Protein AF-A0A450VW58-F1 (afdb_monomer_lite)

Foldseek 3Di:
DCLQQQQDWDFDWDWDQDPVRDTDTDGDPVRTDGNLVVLVPDPPSQVVDDVPDDVVVVVCVNPVADNVGVVVVVVVVVVVVVVVVVVVVVVVD

Sequence (93 aa):
SPYLNFHRPCFFPVEVTDNKRRIRKRYPYEQMMTHYDKLKSLSGAAHYLNSGTTFEQLDEIAYAIGDNEAPQRLNQARDDLFRSINKSLKSHA

Secondary structure (DSSP, 8-state):
-THHHHT--EEPPEEEE-TTS-EEEE--GGGEE-HHHHHHTSTTGGGGSPTT--HHHHHHHHHSS-TTHHHHHHHHHHHHHHHHHHHHHHH--

Structure (mmCIF, N/CA/C/O backbone):
data_AF-A0A450VW58-F1
#
_entry.id   AF-A0A450VW58-F1
#
loop_
_atom_site.group_PDB
_atom_site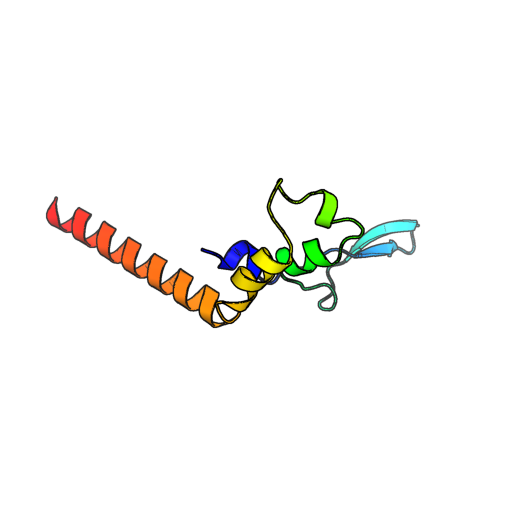.id
_atom_site.type_symbol
_atom_site.label_atom_id
_atom_site.label_alt_id
_atom_site.label_comp_id
_atom_site.label_asym_id
_atom_site.label_entity_id
_atom_site.label_seq_id
_atom_site.pdbx_PDB_ins_code
_atom_site.Cartn_x
_atom_site.C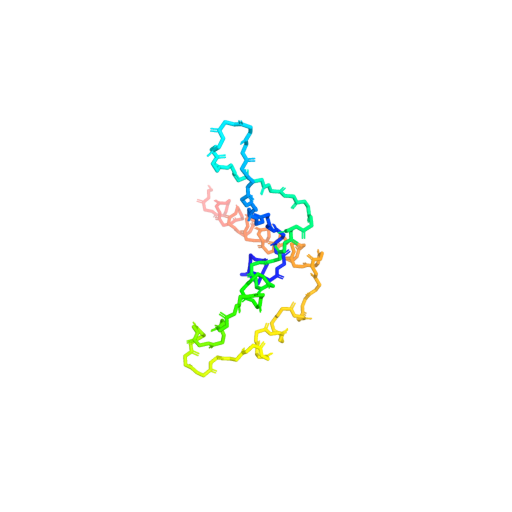artn_y
_atom_site.Cartn_z
_atom_site.occupancy
_atom_site.B_iso_or_equiv
_atom_site.auth_seq_id
_atom_sit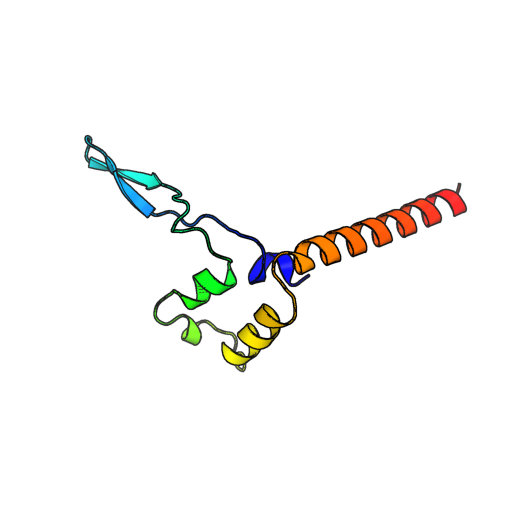e.auth_comp_id
_atom_site.auth_asym_id
_atom_site.auth_atom_id
_atom_site.pdbx_PDB_model_num
ATOM 1 N N . SER A 1 1 ? -5.101 -2.622 10.816 1.00 80.88 1 SER A N 1
ATOM 2 C CA . SER A 1 1 ? -5.613 -1.559 9.925 1.00 80.88 1 SER A CA 1
ATOM 3 C C . SER A 1 1 ? -5.201 -1.880 8.496 1.00 80.88 1 SER A C 1
ATOM 5 O O . SER A 1 1 ? -4.039 -2.247 8.328 1.00 80.88 1 SER A O 1
ATOM 7 N N . PRO A 1 2 ? -6.093 -1.751 7.494 1.00 90.25 2 PRO A N 1
ATOM 8 C CA . PRO A 1 2 ? -5.764 -1.976 6.079 1.00 90.25 2 PRO A CA 1
ATOM 9 C C . PRO A 1 2 ? -4.704 -0.998 5.540 1.00 90.25 2 PRO A C 1
ATOM 11 O O . PRO A 1 2 ? -4.044 -1.298 4.550 1.00 90.25 2 PRO A O 1
ATOM 14 N N . TYR A 1 3 ? -4.467 0.125 6.235 1.00 94.81 3 TYR A N 1
ATOM 15 C CA . TYR A 1 3 ? -3.533 1.177 5.824 1.00 94.81 3 TYR A CA 1
ATOM 16 C C . TYR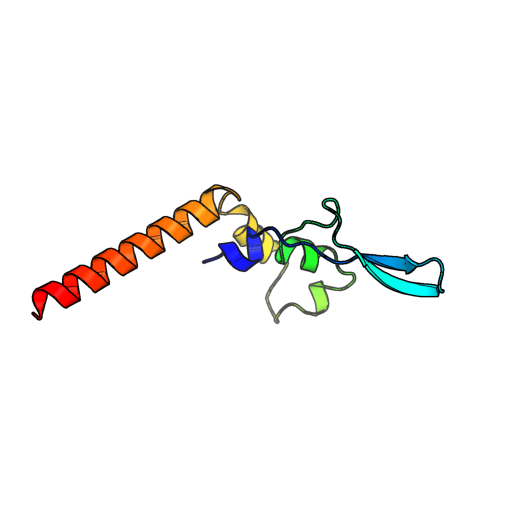 A 1 3 ? -2.173 0.664 5.328 1.00 94.81 3 TYR A C 1
ATOM 18 O O . TYR A 1 3 ? -1.725 1.063 4.259 1.00 94.81 3 TYR A O 1
ATOM 26 N N . LEU A 1 4 ? -1.517 -0.230 6.076 1.00 94.19 4 LEU A N 1
ATOM 27 C CA . LEU A 1 4 ? -0.136 -0.622 5.777 1.00 94.19 4 LEU A CA 1
ATOM 28 C C . LEU A 1 4 ? 0.012 -1.289 4.402 1.00 94.19 4 LEU A C 1
ATOM 30 O O . LEU A 1 4 ? 0.956 -0.985 3.673 1.00 94.19 4 LEU A O 1
ATOM 34 N N . ASN A 1 5 ? -0.920 -2.176 4.056 1.00 95.50 5 ASN A N 1
ATOM 35 C CA . ASN A 1 5 ? -0.831 -2.976 2.837 1.00 95.50 5 ASN A CA 1
ATOM 36 C C . ASN A 1 5 ? -1.496 -2.281 1.645 1.00 95.50 5 ASN A C 1
ATOM 38 O O . ASN A 1 5 ? -0.968 -2.361 0.539 1.00 95.50 5 ASN A O 1
ATOM 42 N N . PHE A 1 6 ? -2.607 -1.582 1.883 1.00 96.75 6 PHE A N 1
ATOM 43 C CA . PHE A 1 6 ? -3.487 -1.099 0.818 1.00 96.75 6 PHE A CA 1
ATOM 44 C C . PHE A 1 6 ? -3.408 0.406 0.557 1.00 96.75 6 PHE A C 1
ATOM 46 O O . PHE A 1 6 ? -3.808 0.826 -0.513 1.00 96.75 6 PHE A O 1
ATOM 53 N N . HIS A 1 7 ? -2.877 1.215 1.483 1.00 96.69 7 HIS A N 1
ATOM 54 C CA . HIS A 1 7 ? -2.918 2.685 1.354 1.00 96.69 7 HIS A CA 1
ATOM 55 C C . HIS A 1 7 ? -1.590 3.383 1.653 1.00 96.69 7 HIS A C 1
ATOM 57 O O . HIS A 1 7 ? -1.458 4.589 1.459 1.00 96.69 7 HIS A O 1
ATOM 63 N N . ARG A 1 8 ? -0.585 2.662 2.165 1.00 95.56 8 ARG A N 1
ATOM 64 C CA . ARG A 1 8 ? 0.721 3.250 2.458 1.00 95.56 8 ARG A CA 1
ATOM 65 C C . ARG A 1 8 ? 1.554 3.307 1.174 1.00 95.56 8 ARG A C 1
ATOM 67 O O . ARG A 1 8 ? 1.978 2.244 0.711 1.00 95.56 8 ARG A O 1
ATOM 74 N N . PRO A 1 9 ? 1.887 4.502 0.654 1.00 95.62 9 PRO A N 1
ATOM 75 C CA . PRO A 1 9 ? 2.804 4.614 -0.469 1.00 95.62 9 PRO A CA 1
ATOM 76 C C . PRO A 1 9 ? 4.194 4.106 -0.072 1.00 95.62 9 PRO A C 1
ATOM 78 O O . PRO A 1 9 ? 4.701 4.374 1.026 1.00 95.62 9 PRO A O 1
ATOM 81 N N . CYS A 1 10 ? 4.814 3.348 -0.967 1.00 96.06 10 CYS A N 1
ATOM 82 C CA . CYS A 1 10 ? 6.137 2.774 -0.794 1.00 96.06 10 CYS A CA 1
ATOM 83 C C . CYS A 1 10 ? 6.946 2.936 -2.082 1.00 96.06 10 CYS A C 1
ATOM 85 O O . CYS A 1 10 ? 6.419 2.751 -3.176 1.00 96.06 10 CYS A O 1
ATOM 87 N N . PHE A 1 11 ? 8.230 3.273 -1.955 1.00 96.94 11 PHE A N 1
ATOM 88 C CA . PHE A 1 11 ? 9.129 3.367 -3.100 1.00 96.94 11 PHE A CA 1
ATOM 89 C C . PHE A 1 11 ? 9.736 2.003 -3.417 1.00 96.94 11 PHE A C 1
ATOM 91 O O . PHE A 1 11 ? 10.449 1.433 -2.585 1.00 96.94 11 PHE A O 1
ATOM 98 N N . PHE A 1 12 ? 9.534 1.523 -4.642 1.00 97.00 12 PHE A N 1
ATOM 99 C CA . PHE A 1 12 ? 10.187 0.310 -5.123 1.00 97.00 12 PHE A CA 1
ATOM 100 C C . PHE A 1 12 ? 11.456 0.637 -5.926 1.00 97.00 12 PHE A C 1
ATOM 102 O O . PHE A 1 12 ? 11.482 1.606 -6.687 1.00 97.00 12 PHE A O 1
ATOM 109 N N . PRO A 1 13 ? 12.543 -0.137 -5.744 1.00 96.88 13 PRO A N 1
ATOM 110 C CA . PRO A 1 13 ? 13.813 0.156 -6.387 1.00 96.88 13 PRO A CA 1
ATOM 111 C C . PRO A 1 13 ? 13.811 -0.214 -7.873 1.00 96.88 13 PRO A C 1
ATOM 113 O O . PRO A 1 13 ? 13.258 -1.239 -8.268 1.00 96.88 13 PRO A O 1
ATOM 116 N N . VAL A 1 14 ? 14.553 0.558 -8.661 1.00 96.62 14 VAL A N 1
ATOM 117 C CA . VAL A 1 14 ? 14.993 0.211 -10.018 1.00 96.62 14 VAL A CA 1
ATOM 118 C C . VAL A 1 14 ? 16.503 0.062 -10.017 1.00 96.62 14 VAL A C 1
ATOM 120 O O . VAL A 1 14 ? 17.217 0.850 -9.387 1.00 96.62 14 VAL A O 1
ATOM 123 N N . GLU A 1 15 ? 16.997 -0.943 -10.726 1.00 97.44 15 GLU A N 1
ATOM 124 C CA . GLU A 1 15 ? 18.427 -1.140 -10.912 1.00 97.44 15 GLU A CA 1
ATOM 125 C C . GLU A 1 15 ? 18.951 -0.265 -12.050 1.00 97.44 15 GLU A C 1
ATOM 127 O O . GLU A 1 15 ? 18.382 -0.210 -13.137 1.00 97.44 15 GLU A O 1
ATOM 132 N N . VAL A 1 16 ? 20.050 0.438 -11.785 1.00 96.25 16 VAL A N 1
ATOM 133 C CA . VAL A 1 16 ? 20.756 1.275 -12.754 1.00 96.25 16 VAL A CA 1
ATOM 134 C C . VAL A 1 16 ? 22.236 0.933 -12.692 1.00 96.25 16 VAL A C 1
ATOM 136 O O . VAL A 1 16 ? 22.838 0.921 -11.616 1.00 96.25 16 VAL A O 1
ATOM 139 N N . THR A 1 17 ? 22.837 0.670 -13.846 1.00 96.81 17 THR A N 1
ATOM 140 C CA . THR A 1 17 ? 24.281 0.459 -13.962 1.00 96.81 17 THR A CA 1
ATOM 141 C C . THR A 1 17 ? 24.998 1.807 -13.969 1.00 96.81 17 THR A C 1
ATOM 143 O O . THR A 1 17 ? 24.686 2.674 -14.782 1.00 96.81 17 THR A O 1
ATOM 146 N N . ASP A 1 18 ? 25.950 2.006 -13.054 1.00 92.62 18 ASP A N 1
ATOM 147 C CA . ASP A 1 18 ? 26.770 3.220 -13.033 1.00 92.62 18 ASP A CA 1
ATOM 148 C C . ASP A 1 18 ? 27.904 3.182 -14.077 1.00 92.62 18 ASP A C 1
ATOM 150 O O . ASP A 1 18 ? 28.218 2.144 -14.662 1.00 92.62 18 ASP A O 1
ATOM 154 N N . ASN A 1 19 ? 28.575 4.320 -14.277 1.00 94.44 19 ASN A N 1
ATOM 155 C CA . ASN A 1 19 ? 29.694 4.457 -15.222 1.00 94.44 19 ASN A CA 1
ATOM 156 C C . ASN A 1 19 ? 30.886 3.528 -14.902 1.00 94.44 19 ASN A C 1
ATOM 158 O O . ASN A 1 19 ? 31.791 3.380 -15.719 1.00 94.44 19 ASN A O 1
ATOM 162 N N . LYS A 1 20 ? 30.909 2.909 -13.713 1.00 95.31 20 LYS A N 1
ATOM 163 C CA . LYS A 1 20 ? 31.914 1.935 -13.263 1.00 95.31 20 LYS A CA 1
ATOM 164 C C . LYS A 1 20 ? 31.383 0.494 -13.324 1.00 95.31 20 LYS A C 1
ATOM 166 O O . LYS A 1 20 ? 31.977 -0.390 -12.710 1.00 95.31 20 LYS A O 1
ATOM 171 N N . ARG A 1 21 ? 30.284 0.251 -14.051 1.00 94.88 21 ARG A N 1
ATOM 172 C CA . ARG A 1 21 ? 29.598 -1.046 -14.208 1.00 94.88 21 ARG A CA 1
ATOM 173 C C . ARG A 1 21 ? 29.063 -1.649 -12.903 1.00 94.88 21 ARG A C 1
ATOM 175 O O . ARG A 1 21 ? 28.846 -2.855 -12.829 1.00 94.88 21 ARG A O 1
ATOM 182 N N . ARG A 1 22 ? 28.831 -0.843 -11.862 1.00 96.31 22 ARG A N 1
ATOM 183 C CA . ARG A 1 22 ? 28.240 -1.323 -10.601 1.00 96.31 22 ARG A CA 1
ATOM 184 C C . ARG A 1 22 ? 26.725 -1.150 -10.649 1.00 96.31 22 ARG A C 1
ATOM 186 O O . ARG A 1 22 ? 26.239 -0.101 -11.066 1.00 96.31 22 ARG A O 1
ATOM 193 N N . ILE A 1 23 ? 25.986 -2.151 -10.177 1.00 97.31 23 ILE A N 1
ATOM 194 C CA . ILE A 1 23 ? 24.529 -2.066 -10.017 1.00 97.31 23 ILE A CA 1
ATOM 195 C C . ILE A 1 23 ? 24.215 -1.166 -8.818 1.00 97.31 23 ILE A C 1
ATOM 197 O O . ILE A 1 23 ? 24.729 -1.369 -7.714 1.00 97.31 23 ILE A O 1
ATOM 201 N N . ARG A 1 24 ? 23.377 -0.153 -9.035 1.00 96.12 24 ARG A N 1
ATOM 202 C CA . ARG A 1 24 ? 22.862 0.762 -8.011 1.00 96.12 24 ARG A CA 1
ATOM 203 C C . ARG A 1 24 ? 21.344 0.687 -7.989 1.00 96.12 24 ARG A C 1
ATOM 205 O O . ARG A 1 24 ? 20.725 0.581 -9.040 1.00 96.12 24 ARG A O 1
ATOM 212 N N . LYS A 1 25 ? 20.745 0.803 -6.805 1.00 97.06 25 LYS A N 1
ATOM 213 C CA . LYS A 1 25 ? 19.290 0.925 -6.659 1.00 97.06 25 LYS A CA 1
ATOM 214 C C . LYS A 1 25 ? 18.904 2.399 -6.610 1.00 97.06 25 LYS A C 1
ATOM 216 O O . LYS A 1 25 ? 19.478 3.154 -5.825 1.00 97.06 25 LYS A O 1
ATOM 221 N N . ARG A 1 26 ? 17.947 2.806 -7.440 1.00 96.38 26 ARG A N 1
ATOM 222 C CA . ARG A 1 26 ? 17.287 4.118 -7.387 1.00 96.38 26 ARG A CA 1
ATOM 223 C C . ARG A 1 26 ? 15.825 3.938 -7.002 1.00 96.38 26 ARG A C 1
ATOM 225 O O . ARG A 1 26 ? 15.244 2.915 -7.329 1.00 96.38 26 ARG A O 1
ATOM 232 N N . TYR A 1 27 ? 15.245 4.938 -6.350 1.00 97.00 27 TYR A N 1
ATOM 233 C CA . TYR A 1 27 ? 13.867 4.917 -5.850 1.00 97.00 27 TYR A CA 1
ATOM 234 C C . TYR A 1 27 ? 13.085 6.082 -6.472 1.00 97.00 27 TYR A C 1
ATOM 236 O O . TYR A 1 27 ? 12.893 7.106 -5.817 1.00 97.00 27 TYR A O 1
ATOM 244 N N . PRO A 1 28 ? 12.752 5.996 -7.770 1.00 96.56 28 PRO A N 1
ATOM 245 C CA . PRO A 1 28 ? 12.074 7.072 -8.483 1.00 96.56 28 PRO A CA 1
ATOM 246 C C . PRO A 1 28 ? 10.589 7.147 -8.086 1.00 96.56 28 PRO A C 1
ATOM 248 O O . PRO A 1 28 ? 10.008 6.156 -7.637 1.00 96.56 28 PRO A O 1
ATOM 251 N N . TYR A 1 29 ? 9.976 8.322 -8.238 1.00 96.81 29 TYR A N 1
ATOM 252 C CA . TYR A 1 29 ? 8.586 8.556 -7.823 1.00 96.81 29 TYR A CA 1
ATOM 253 C C . TYR A 1 29 ? 7.587 7.754 -8.663 1.00 96.81 29 TYR A C 1
ATOM 255 O O . TYR A 1 29 ? 6.579 7.281 -8.153 1.00 96.81 29 TYR A O 1
ATOM 263 N N . GLU A 1 30 ? 7.920 7.500 -9.923 1.00 96.06 30 GLU A N 1
ATOM 264 C CA . GLU A 1 30 ? 7.155 6.685 -10.868 1.00 96.06 30 GLU A CA 1
ATOM 265 C C . GLU A 1 30 ? 7.047 5.213 -10.437 1.00 96.06 30 GLU A C 1
ATOM 267 O O . GLU A 1 30 ? 6.225 4.473 -10.964 1.00 96.06 30 GLU A O 1
ATOM 272 N N . GLN A 1 31 ? 7.881 4.776 -9.487 1.00 97.06 31 GLN A N 1
ATOM 273 C CA . GLN A 1 31 ? 7.843 3.432 -8.898 1.00 97.06 31 GLN A CA 1
ATOM 274 C C . GLN A 1 31 ? 7.209 3.425 -7.504 1.00 97.06 31 GLN A C 1
ATOM 276 O O . GLN A 1 31 ? 7.322 2.436 -6.772 1.00 97.06 31 GLN A O 1
ATOM 281 N N . MET A 1 32 ? 6.581 4.531 -7.104 1.00 97.25 32 MET A N 1
ATOM 282 C CA . MET A 1 32 ? 5.823 4.600 -5.868 1.00 97.25 32 MET A CA 1
ATOM 283 C C . MET A 1 32 ? 4.484 3.887 -6.053 1.00 97.25 32 MET A C 1
ATOM 285 O O . MET A 1 32 ? 3.708 4.219 -6.943 1.00 97.25 32 MET A O 1
ATOM 289 N N . MET A 1 33 ? 4.220 2.898 -5.207 1.00 97.25 33 MET A N 1
ATOM 290 C CA . MET A 1 33 ? 3.004 2.082 -5.241 1.00 97.25 33 MET A CA 1
ATOM 291 C C . MET A 1 33 ? 2.611 1.702 -3.812 1.00 97.25 33 MET A C 1
ATOM 293 O O . MET A 1 33 ? 3.445 1.762 -2.900 1.00 97.25 33 MET A O 1
ATOM 297 N N . THR A 1 34 ? 1.372 1.266 -3.594 1.00 97.00 34 THR A N 1
ATOM 298 C CA . THR A 1 34 ? 1.036 0.545 -2.358 1.00 97.00 34 THR A CA 1
ATOM 299 C C . THR A 1 34 ? 1.675 -0.851 -2.390 1.00 97.00 34 THR A C 1
ATOM 301 O O . THR A 1 34 ? 2.097 -1.341 -3.443 1.00 97.00 34 THR A O 1
ATOM 304 N N . HIS A 1 35 ? 1.784 -1.522 -1.239 1.00 96.62 35 HIS A N 1
ATOM 305 C CA . HIS A 1 35 ? 2.303 -2.897 -1.213 1.00 96.62 35 HIS A CA 1
ATOM 306 C C . HIS A 1 35 ? 1.408 -3.845 -2.016 1.00 96.62 35 HIS A C 1
ATOM 308 O O . HIS A 1 35 ? 1.912 -4.732 -2.705 1.00 96.62 35 HIS A O 1
ATOM 314 N N . TYR A 1 36 ? 0.093 -3.632 -1.944 1.00 97.31 36 TYR A N 1
ATOM 315 C CA . TYR A 1 36 ? -0.885 -4.400 -2.695 1.00 97.31 36 TYR A CA 1
ATOM 316 C C . TYR A 1 36 ? -0.761 -4.186 -4.208 1.00 97.31 36 TYR A C 1
ATOM 318 O O . TYR A 1 36 ? -0.632 -5.164 -4.945 1.00 97.31 36 TYR A O 1
ATOM 326 N N . ASP A 1 37 ? -0.685 -2.936 -4.674 1.00 97.25 37 ASP A N 1
ATOM 327 C CA . ASP A 1 37 ? -0.511 -2.656 -6.105 1.00 97.25 37 ASP A CA 1
ATOM 328 C C . ASP A 1 37 ? 0.789 -3.268 -6.629 1.00 97.25 37 ASP A C 1
ATOM 330 O O . ASP A 1 37 ? 0.833 -3.806 -7.738 1.00 97.25 37 ASP A O 1
ATOM 334 N N . LYS A 1 38 ? 1.858 -3.236 -5.818 1.00 97.38 38 LYS A N 1
ATOM 335 C CA . LYS A 1 38 ? 3.116 -3.879 -6.194 1.00 97.38 38 LYS A CA 1
ATOM 336 C C . LYS A 1 38 ? 2.974 -5.389 -6.313 1.00 97.38 38 LYS A C 1
ATOM 338 O O . LYS A 1 38 ? 3.503 -5.954 -7.262 1.00 97.38 38 LYS A O 1
ATOM 343 N N . LEU A 1 39 ? 2.288 -6.041 -5.373 1.00 96.69 39 LEU A N 1
ATOM 344 C CA . LEU A 1 39 ? 2.011 -7.475 -5.455 1.00 96.69 39 LEU A CA 1
ATOM 345 C C . LEU A 1 39 ? 1.257 -7.801 -6.750 1.00 96.69 39 LEU A C 1
ATOM 347 O O . LEU A 1 39 ? 1.659 -8.708 -7.476 1.00 96.69 39 LEU A O 1
ATOM 351 N N . LYS A 1 40 ? 0.218 -7.023 -7.069 1.00 96.50 40 LYS A N 1
ATOM 352 C CA . LYS A 1 40 ? -0.607 -7.195 -8.274 1.00 96.50 40 LYS A CA 1
ATOM 353 C C . LYS A 1 40 ? 0.181 -6.963 -9.570 1.00 96.50 40 LYS A C 1
ATOM 355 O O . LYS A 1 40 ? -0.137 -7.564 -10.591 1.00 96.50 40 LYS A O 1
ATOM 360 N N . SER A 1 41 ? 1.240 -6.148 -9.535 1.00 95.69 41 SER A N 1
ATOM 361 C CA . SER A 1 41 ? 2.107 -5.892 -10.693 1.00 95.69 41 SER A CA 1
ATOM 362 C C . SER A 1 41 ? 3.078 -7.035 -11.025 1.00 95.69 41 SER A C 1
ATOM 364 O O . SER A 1 41 ? 3.775 -6.949 -12.037 1.00 95.69 41 SER A O 1
ATOM 366 N N . LEU A 1 42 ? 3.237 -8.041 -10.157 1.00 96.25 42 LEU A N 1
ATOM 367 C CA . LEU A 1 42 ? 4.185 -9.139 -10.371 1.00 96.25 42 LEU A CA 1
ATOM 368 C C . LEU A 1 42 ? 3.565 -10.235 -11.245 1.00 96.25 42 LEU A C 1
ATOM 370 O O . LEU A 1 42 ? 2.418 -10.641 -11.055 1.00 96.25 42 LEU A O 1
ATOM 374 N N . SER A 1 43 ? 4.348 -10.771 -12.182 1.00 96.62 43 SER A N 1
ATOM 375 C CA . SER A 1 43 ? 3.911 -11.899 -13.003 1.00 96.62 43 SER A CA 1
ATOM 376 C C . SER A 1 43 ? 3.685 -13.144 -12.142 1.00 96.62 43 SER A C 1
ATOM 378 O O . SER A 1 43 ? 4.511 -13.508 -11.308 1.00 96.62 43 SER A O 1
ATOM 380 N N . GLY A 1 44 ? 2.542 -13.805 -12.335 1.00 95.81 44 GLY A N 1
ATOM 381 C CA . GLY A 1 44 ? 2.197 -15.022 -11.598 1.00 95.81 44 GLY A CA 1
ATOM 3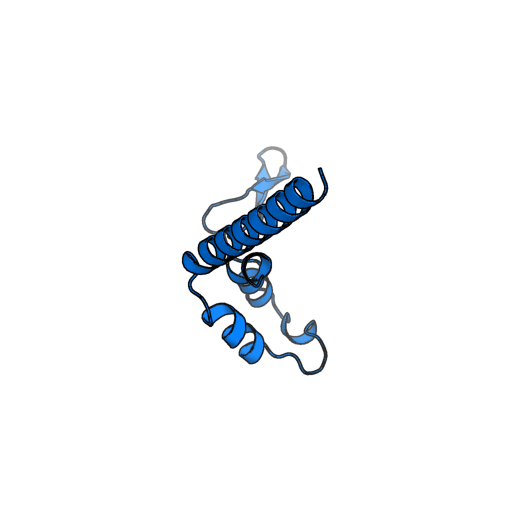82 C C . GLY A 1 44 ? 1.855 -14.808 -10.119 1.00 95.81 44 GLY A C 1
ATOM 383 O O . GLY A 1 44 ? 1.746 -15.790 -9.390 1.00 95.81 44 GLY A O 1
ATOM 384 N N . ALA A 1 45 ? 1.645 -13.566 -9.663 1.00 96.56 45 ALA A N 1
ATOM 385 C CA . ALA A 1 45 ? 1.357 -13.264 -8.257 1.00 96.56 45 ALA A CA 1
ATOM 386 C C . ALA A 1 45 ? 0.151 -14.034 -7.689 1.00 96.56 45 ALA A C 1
ATOM 388 O O . ALA A 1 45 ? 0.158 -14.410 -6.519 1.00 96.56 45 ALA A O 1
ATOM 389 N N . ALA A 1 46 ? -0.848 -14.334 -8.528 1.00 95.31 46 ALA A N 1
ATOM 390 C CA . ALA A 1 46 ? -2.035 -15.097 -8.140 1.00 95.31 46 ALA A CA 1
ATOM 391 C C . ALA A 1 46 ? -1.695 -16.495 -7.593 1.00 95.31 46 ALA A C 1
ATOM 393 O O . ALA A 1 46 ? -2.371 -16.980 -6.692 1.00 95.31 46 ALA A O 1
ATOM 394 N N . HIS A 1 47 ? -0.621 -17.124 -8.085 1.00 95.88 47 HIS A N 1
ATOM 395 C CA . HIS A 1 47 ? -0.186 -18.452 -7.633 1.00 95.88 47 HIS A CA 1
ATOM 396 C C . HIS A 1 47 ? 0.359 -18.462 -6.203 1.00 95.88 47 HIS A C 1
ATOM 398 O O . HIS A 1 47 ? 0.460 -19.525 -5.597 1.00 95.88 47 HIS A O 1
ATOM 404 N N . TYR A 1 48 ? 0.717 -17.292 -5.674 1.00 95.38 48 TYR A N 1
ATOM 405 C CA . TYR A 1 48 ? 1.267 -17.132 -4.331 1.00 95.38 48 TYR A CA 1
ATOM 406 C C . TYR A 1 48 ? 0.226 -16.634 -3.323 1.00 95.38 48 TYR A C 1
ATOM 408 O O . TYR A 1 48 ? 0.567 -16.397 -2.164 1.00 95.38 48 TYR A O 1
ATOM 416 N N . LEU A 1 49 ? -1.034 -16.468 -3.742 1.00 96.06 49 LEU A N 1
ATOM 417 C CA . LEU A 1 49 ? -2.126 -16.192 -2.816 1.00 96.06 49 LEU A CA 1
ATOM 418 C C . LEU A 1 49 ? -2.436 -17.437 -1.980 1.00 96.06 49 LEU A C 1
ATOM 420 O O . LEU A 1 49 ? -2.264 -18.576 -2.416 1.00 96.06 49 LEU A O 1
ATOM 424 N N . ASN A 1 50 ? -2.921 -17.209 -0.760 1.00 95.38 50 ASN A N 1
ATOM 425 C CA . ASN A 1 50 ? -3.406 -18.291 0.086 1.00 95.38 50 ASN A CA 1
ATOM 426 C C . ASN A 1 50 ? -4.544 -19.044 -0.616 1.00 95.38 50 ASN A C 1
ATOM 428 O O . ASN A 1 50 ? -5.324 -18.466 -1.373 1.00 95.38 50 ASN A O 1
ATOM 432 N N . SER A 1 51 ? -4.674 -20.339 -0.323 1.00 95.81 51 SER A N 1
ATOM 433 C CA . SER A 1 51 ? -5.778 -21.145 -0.847 1.00 95.81 51 SER A CA 1
ATOM 434 C C . SER A 1 51 ? -7.129 -20.509 -0.497 1.00 95.81 51 SER A C 1
ATOM 436 O O . SER A 1 51 ? -7.396 -20.219 0.666 1.00 95.81 51 SER A O 1
ATOM 438 N N . GLY A 1 52 ? -7.970 -20.283 -1.510 1.00 95.50 52 GLY A N 1
ATOM 439 C CA . GLY A 1 52 ? -9.276 -19.633 -1.353 1.00 95.50 52 GLY A CA 1
ATOM 440 C C . GLY A 1 52 ? -9.246 -18.100 -1.297 1.00 95.50 52 GLY A C 1
ATOM 441 O O . GLY A 1 52 ? -10.306 -17.496 -1.164 1.00 95.50 52 GLY A O 1
ATOM 442 N N . THR A 1 53 ? -8.072 -17.467 -1.408 1.00 96.44 53 THR A N 1
ATOM 443 C CA . THR A 1 53 ? -7.931 -16.012 -1.568 1.00 96.44 53 THR A CA 1
ATOM 444 C C . THR A 1 53 ? -7.780 -15.647 -3.041 1.00 96.44 53 THR A C 1
ATOM 446 O O . THR A 1 53 ? -7.017 -16.274 -3.773 1.00 96.44 53 THR A O 1
ATOM 449 N N . THR A 1 54 ? -8.484 -14.602 -3.463 1.00 97.25 54 THR A N 1
ATOM 450 C CA . THR A 1 54 ? -8.490 -14.089 -4.840 1.00 97.25 54 THR A CA 1
ATOM 451 C C . THR A 1 54 ? -8.118 -12.608 -4.867 1.00 97.25 54 THR A C 1
ATOM 453 O O . THR A 1 54 ? -8.231 -11.920 -3.850 1.00 97.25 54 THR A O 1
ATOM 456 N N . PHE A 1 55 ? -7.661 -12.097 -6.012 1.00 97.81 55 PHE A N 1
ATOM 457 C CA . PHE A 1 55 ? -7.383 -10.663 -6.137 1.00 97.81 55 PHE A CA 1
ATOM 458 C C . PHE A 1 55 ? -8.661 -9.831 -6.077 1.00 97.81 55 PHE A C 1
ATOM 460 O O . PHE A 1 55 ? -8.624 -8.719 -5.575 1.00 97.81 55 PHE A O 1
ATOM 467 N N . GLU A 1 56 ? -9.791 -10.386 -6.496 1.00 97.75 56 GLU A N 1
ATOM 468 C CA . GLU A 1 56 ? -11.103 -9.754 -6.416 1.00 97.75 56 GLU A CA 1
ATOM 469 C C . GLU A 1 56 ? -11.485 -9.466 -4.954 1.00 97.75 56 GLU A C 1
ATOM 471 O O . GLU A 1 56 ? -11.848 -8.343 -4.616 1.00 97.75 56 GLU A O 1
ATOM 476 N N . GLN A 1 57 ? -11.293 -10.435 -4.051 1.00 97.12 57 GLN A N 1
ATOM 477 C CA . GLN A 1 57 ? -11.501 -10.227 -2.609 1.00 97.12 57 GLN A CA 1
ATOM 478 C C . GLN A 1 57 ? -10.528 -9.197 -2.018 1.00 97.12 57 GLN A C 1
ATOM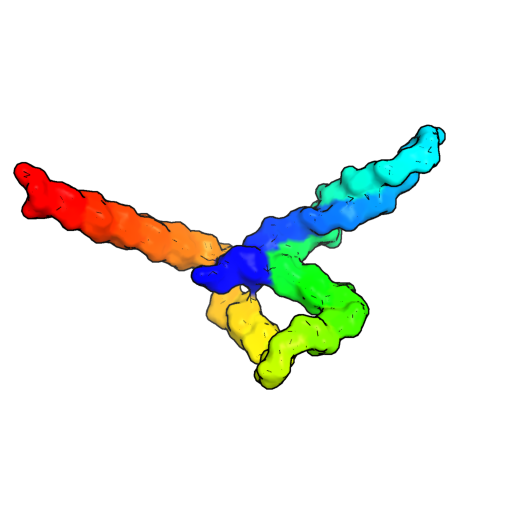 480 O O . GLN A 1 57 ? -10.875 -8.457 -1.099 1.00 97.12 57 GLN A O 1
ATOM 485 N N . LEU A 1 58 ? -9.287 -9.157 -2.508 1.00 96.94 58 LEU A N 1
ATOM 486 C CA . LEU A 1 58 ? -8.301 -8.176 -2.053 1.00 96.94 58 LEU A CA 1
ATOM 487 C C . LEU A 1 58 ? -8.604 -6.769 -2.592 1.00 96.94 58 LEU A C 1
ATOM 489 O O . LEU A 1 58 ? -8.387 -5.797 -1.871 1.00 96.94 58 LEU A O 1
ATOM 493 N N . ASP A 1 59 ? -9.152 -6.659 -3.804 1.00 97.56 59 ASP A N 1
ATOM 494 C CA . ASP A 1 59 ? -9.632 -5.410 -4.400 1.00 97.56 59 ASP A CA 1
ATOM 495 C C . ASP A 1 59 ? -10.793 -4.829 -3.588 1.00 97.56 59 ASP A C 1
ATOM 497 O O . ASP A 1 59 ? -10.792 -3.635 -3.296 1.00 97.56 59 ASP A O 1
ATOM 501 N N . GLU A 1 60 ? -11.739 -5.661 -3.140 1.00 97.12 60 GLU A N 1
ATOM 502 C CA . GLU A 1 60 ? -12.819 -5.220 -2.246 1.00 97.12 60 GLU A CA 1
ATOM 503 C C . GLU A 1 60 ? -12.269 -4.572 -0.967 1.00 97.12 60 GLU A C 1
ATOM 505 O O . GLU A 1 60 ? -12.763 -3.531 -0.537 1.00 97.12 60 GLU A O 1
ATOM 510 N N . ILE A 1 61 ? -11.209 -5.140 -0.381 1.00 94.94 61 ILE A N 1
ATOM 511 C CA . ILE A 1 61 ? -10.555 -4.571 0.806 1.00 94.94 61 ILE A CA 1
ATOM 512 C C . ILE A 1 61 ? -9.822 -3.272 0.456 1.00 94.94 61 ILE A C 1
ATOM 514 O O . ILE A 1 61 ? -9.923 -2.298 1.206 1.00 94.94 61 ILE A O 1
ATOM 518 N N . ALA A 1 62 ? -9.083 -3.255 -0.656 1.00 96.00 62 ALA A N 1
ATOM 519 C CA . ALA A 1 62 ? -8.295 -2.106 -1.090 1.00 96.00 62 ALA A CA 1
ATOM 520 C C . ALA A 1 62 ? -9.173 -0.887 -1.400 1.00 96.00 62 ALA A C 1
ATOM 522 O O . ALA A 1 62 ? -8.816 0.232 -1.046 1.00 96.00 62 ALA A O 1
ATOM 523 N N . TYR A 1 63 ? -10.336 -1.100 -2.017 1.00 95.62 63 TYR A N 1
ATOM 524 C CA . TYR A 1 63 ? -11.236 -0.028 -2.445 1.00 95.62 63 TYR A CA 1
ATOM 525 C C . TYR A 1 63 ? -12.326 0.322 -1.422 1.00 95.62 63 TYR A C 1
ATOM 527 O O . TYR A 1 63 ? -13.077 1.273 -1.634 1.00 95.62 63 TYR A O 1
ATOM 535 N N . ALA A 1 64 ? -12.406 -0.390 -0.293 1.00 95.94 64 ALA A N 1
ATOM 536 C CA . ALA A 1 64 ? -13.387 -0.113 0.760 1.00 95.94 64 ALA A CA 1
ATOM 537 C C . ALA A 1 64 ? -13.182 1.240 1.470 1.00 95.94 64 ALA A C 1
ATOM 539 O O . ALA A 1 64 ? -14.114 1.754 2.091 1.00 95.94 64 ALA A O 1
ATOM 540 N N . ILE A 1 65 ? -11.964 1.792 1.451 1.00 94.38 65 ILE A N 1
ATOM 541 C CA . ILE A 1 65 ? -11.589 3.040 2.133 1.00 94.38 65 ILE A CA 1
ATOM 542 C C . ILE A 1 65 ? -10.709 3.866 1.187 1.00 94.38 65 ILE A C 1
ATOM 544 O O . ILE A 1 65 ? -9.905 3.308 0.450 1.00 94.38 65 ILE A O 1
ATOM 548 N N . GLY A 1 66 ? -10.832 5.195 1.200 1.00 94.44 66 GLY A N 1
ATOM 549 C CA . GLY A 1 66 ? -9.956 6.057 0.398 1.00 94.44 66 GLY A CA 1
ATOM 550 C C . GLY A 1 66 ? -8.530 6.166 0.959 1.00 94.44 66 GLY A C 1
ATOM 551 O O . GLY A 1 66 ? -8.326 6.138 2.175 1.00 94.44 66 GLY A O 1
ATOM 552 N N . ASP A 1 67 ? -7.541 6.407 0.094 1.00 93.69 67 ASP A N 1
ATOM 553 C CA . ASP A 1 67 ? -6.121 6.495 0.486 1.00 93.69 67 ASP A CA 1
ATOM 554 C C . ASP A 1 67 ? -5.823 7.571 1.532 1.00 93.69 67 ASP A C 1
ATOM 556 O O . ASP A 1 67 ? -4.984 7.374 2.408 1.00 93.69 67 ASP A O 1
ATOM 560 N N . ASN A 1 68 ? -6.536 8.699 1.481 1.00 93.44 68 ASN A N 1
ATOM 561 C CA . ASN A 1 68 ? -6.410 9.767 2.476 1.00 93.44 68 ASN A CA 1
ATOM 562 C C . ASN A 1 68 ? -7.209 9.478 3.754 1.00 93.44 68 ASN A C 1
ATOM 564 O O . ASN A 1 68 ? -6.880 9.990 4.823 1.00 93.44 68 ASN A O 1
ATOM 568 N N . GLU A 1 69 ? -8.244 8.647 3.662 1.00 95.69 69 GLU A N 1
ATOM 569 C CA . GLU A 1 69 ? -9.114 8.307 4.784 1.00 95.69 69 GLU A CA 1
ATOM 570 C C . GLU A 1 69 ? -8.495 7.212 5.666 1.00 95.69 69 GLU A C 1
ATOM 572 O O . GLU A 1 69 ? -8.569 7.272 6.895 1.00 95.69 69 GLU A O 1
ATOM 577 N N . ALA A 1 70 ? -7.819 6.230 5.071 1.00 95.88 70 ALA A N 1
ATOM 578 C CA . ALA A 1 70 ? -7.146 5.162 5.801 1.00 95.88 70 ALA A CA 1
ATOM 579 C C . ALA A 1 70 ? -6.141 5.652 6.875 1.00 95.88 70 ALA A C 1
ATOM 581 O O . ALA A 1 70 ? -6.227 5.172 8.015 1.00 95.88 70 ALA A O 1
ATOM 582 N N . PRO A 1 71 ? -5.218 6.602 6.600 1.00 95.19 71 PRO A N 1
ATOM 583 C CA . PRO A 1 71 ? -4.337 7.157 7.627 1.00 95.19 71 PRO A CA 1
ATOM 584 C C . PRO A 1 71 ? -5.097 7.987 8.667 1.00 95.19 71 PRO A C 1
ATOM 586 O O . PRO A 1 71 ? -4.740 7.941 9.843 1.00 95.19 71 PRO A O 1
ATOM 589 N N . GLN A 1 72 ? -6.161 8.702 8.282 1.00 95.81 72 GLN A N 1
ATOM 590 C CA . GLN A 1 72 ? -6.997 9.453 9.227 1.00 95.81 72 GLN A CA 1
ATOM 591 C C . GLN A 1 72 ? -7.672 8.513 10.231 1.00 95.81 72 GLN A C 1
ATOM 593 O O . GLN A 1 72 ? -7.534 8.705 11.439 1.00 95.81 72 GLN A O 1
ATOM 598 N N . ARG A 1 73 ? -8.322 7.445 9.746 1.00 95.44 73 ARG A N 1
ATOM 599 C CA . ARG A 1 73 ? -8.948 6.417 10.592 1.00 95.44 73 ARG A CA 1
ATOM 600 C C . ARG A 1 73 ? -7.925 5.728 11.499 1.00 95.44 73 ARG A C 1
ATOM 602 O O . ARG A 1 73 ? -8.211 5.499 12.673 1.00 95.44 73 ARG A O 1
ATOM 609 N N . LEU A 1 74 ? -6.727 5.425 10.985 1.00 95.31 74 LEU A N 1
ATOM 610 C CA . LEU A 1 74 ? -5.642 4.846 11.785 1.00 95.31 74 LEU A CA 1
ATOM 611 C C . LEU A 1 74 ? -5.210 5.782 12.924 1.00 95.31 74 LEU A C 1
ATOM 613 O O . LEU A 1 74 ? -5.079 5.331 14.061 1.00 95.31 74 LEU A O 1
ATOM 617 N N . ASN A 1 75 ? -4.999 7.065 12.626 1.00 95.81 75 ASN A N 1
ATOM 618 C CA . ASN A 1 75 ? -4.588 8.056 13.620 1.00 95.81 75 ASN A CA 1
ATOM 619 C C . ASN A 1 75 ? -5.675 8.280 14.674 1.00 95.81 75 ASN A C 1
ATOM 621 O O . ASN A 1 75 ? -5.367 8.291 15.862 1.00 95.81 75 ASN A O 1
ATOM 625 N N . GLN A 1 76 ? -6.939 8.361 14.260 1.00 96.62 76 GLN A N 1
ATOM 626 C CA . GLN A 1 76 ? -8.066 8.490 15.179 1.00 96.62 76 GLN A CA 1
ATOM 627 C C . GLN A 1 76 ? -8.142 7.300 16.147 1.00 96.62 76 GLN A C 1
ATOM 629 O O . GLN A 1 76 ? -8.164 7.497 17.360 1.00 96.62 76 GLN A O 1
ATOM 634 N N . ALA A 1 77 ? -8.084 6.066 15.629 1.00 95.94 77 ALA A N 1
ATOM 635 C CA . ALA A 1 77 ? -8.104 4.858 16.457 1.00 95.94 77 ALA A CA 1
ATOM 636 C C . ALA A 1 77 ? -6.913 4.795 17.429 1.00 95.94 77 ALA A C 1
ATOM 638 O O . ALA A 1 77 ? -7.058 4.377 18.580 1.00 95.94 77 ALA A O 1
ATOM 639 N N . ARG A 1 78 ? -5.730 5.234 16.981 1.00 96.19 78 ARG A N 1
ATOM 640 C CA . ARG A 1 78 ? -4.536 5.350 17.825 1.00 96.19 78 ARG A CA 1
ATOM 641 C C . ARG A 1 78 ? -4.761 6.350 18.962 1.00 96.19 78 ARG A C 1
ATOM 643 O O . ARG A 1 78 ? -4.438 6.052 20.110 1.00 96.19 78 ARG A O 1
ATOM 650 N N . ASP A 1 79 ? -5.309 7.519 18.661 1.00 97.50 79 ASP A N 1
ATOM 651 C CA . ASP A 1 79 ? -5.538 8.564 19.656 1.00 97.50 79 ASP A CA 1
ATOM 652 C C . ASP A 1 79 ? -6.607 8.144 20.681 1.00 97.50 79 ASP A C 1
ATOM 654 O O . ASP A 1 79 ? -6.441 8.391 21.877 1.00 97.50 79 ASP A O 1
ATOM 658 N N . ASP A 1 80 ? -7.663 7.450 20.244 1.00 97.19 80 ASP A N 1
ATOM 659 C CA . ASP A 1 80 ? -8.679 6.862 21.127 1.00 97.19 80 ASP A CA 1
ATOM 660 C C . ASP A 1 80 ? -8.084 5.811 22.072 1.00 97.19 80 ASP A C 1
ATOM 662 O O . ASP A 1 80 ? -8.350 5.837 23.280 1.00 97.19 80 ASP A O 1
ATOM 666 N N . LEU A 1 81 ? -7.210 4.942 21.555 1.00 96.44 81 LEU A N 1
ATOM 667 C CA . LEU A 1 81 ? -6.488 3.957 22.359 1.00 96.44 81 LEU A CA 1
ATOM 668 C C . LEU A 1 81 ? -5.650 4.636 23.452 1.00 96.44 81 LEU A C 1
ATOM 670 O O . LEU A 1 81 ? -5.767 4.285 24.628 1.00 96.44 81 LEU A O 1
ATOM 674 N N . PHE A 1 82 ? -4.840 5.636 23.094 1.00 96.88 82 PHE A N 1
ATOM 675 C CA . PHE A 1 82 ? -3.997 6.329 24.072 1.00 96.88 82 PHE A CA 1
ATOM 676 C C . PHE A 1 82 ? -4.808 7.148 25.078 1.00 96.88 82 PHE A C 1
ATOM 678 O O . PHE A 1 82 ? -4.445 7.187 26.255 1.00 96.88 82 PHE A O 1
ATOM 685 N N . ARG A 1 83 ? -5.934 7.753 24.672 1.00 96.50 83 ARG A N 1
ATOM 686 C CA . ARG A 1 83 ? -6.875 8.386 25.612 1.00 96.50 83 ARG A CA 1
ATOM 687 C C . ARG A 1 83 ? -7.394 7.382 26.642 1.00 96.50 83 ARG A C 1
ATOM 689 O O . ARG A 1 83 ? -7.387 7.694 27.833 1.00 96.50 83 ARG A O 1
ATOM 696 N N . SER A 1 84 ? -7.797 6.189 26.203 1.00 95.94 84 SER A N 1
ATOM 697 C CA . SER A 1 84 ? -8.296 5.127 27.086 1.00 95.94 84 SER A CA 1
ATOM 698 C C . SER A 1 84 ? -7.228 4.641 28.070 1.00 95.94 84 SER A C 1
ATOM 700 O O . SER A 1 84 ? -7.478 4.589 29.275 1.00 95.94 84 SER A O 1
ATOM 702 N N . ILE A 1 85 ? -6.016 4.357 27.581 1.00 95.62 85 ILE A N 1
ATOM 703 C CA . ILE A 1 85 ? -4.888 3.923 28.421 1.00 95.62 85 ILE A CA 1
ATOM 704 C C . ILE A 1 85 ? -4.556 4.995 29.467 1.00 95.62 85 ILE A C 1
ATOM 706 O O . ILE A 1 85 ? -4.490 4.700 30.658 1.00 95.62 85 ILE A O 1
ATOM 710 N N . ASN A 1 86 ? -4.428 6.258 29.052 1.00 94.12 86 ASN A N 1
ATOM 711 C CA . ASN A 1 86 ? -4.111 7.357 29.965 1.00 94.12 86 ASN A CA 1
ATOM 712 C C . ASN A 1 86 ? -5.205 7.581 31.017 1.00 94.12 86 ASN A C 1
ATOM 714 O O . ASN A 1 86 ? -4.894 7.893 32.166 1.00 94.12 86 ASN A O 1
ATOM 718 N N . LYS A 1 87 ? -6.483 7.421 30.651 1.00 90.50 87 LYS A N 1
ATOM 719 C CA . LYS A 1 87 ? -7.596 7.493 31.605 1.00 90.50 87 LYS A CA 1
ATOM 720 C C . LYS A 1 87 ? -7.511 6.368 32.638 1.00 90.50 87 LYS A C 1
ATOM 722 O O . LYS A 1 87 ? -7.645 6.648 33.824 1.00 90.50 87 LYS A O 1
ATOM 727 N N . SER A 1 88 ? -7.246 5.138 32.196 1.00 88.06 88 SER A N 1
ATOM 728 C CA . SER A 1 88 ? -7.090 3.975 33.079 1.00 88.06 88 SER A CA 1
ATOM 729 C C . SER A 1 88 ? -5.928 4.145 34.060 1.00 88.06 88 SER A C 1
ATOM 731 O O . SER A 1 88 ? -6.065 3.804 35.230 1.00 88.06 88 SER A O 1
ATOM 733 N N . LEU A 1 89 ? -4.799 4.701 33.613 1.00 86.50 89 LEU A N 1
ATOM 734 C CA . LEU A 1 89 ? -3.652 4.959 34.488 1.00 86.50 89 LEU A CA 1
ATOM 735 C C . LEU A 1 89 ? -3.975 6.007 35.560 1.00 86.50 89 LEU A C 1
ATOM 737 O O . LEU A 1 89 ? -3.600 5.836 36.713 1.00 86.50 89 LEU A O 1
ATOM 741 N N . LYS A 1 90 ? -4.719 7.062 35.202 1.00 80.38 90 LYS A N 1
ATOM 742 C CA . LYS A 1 90 ? -5.144 8.104 36.152 1.00 80.38 90 LYS A CA 1
ATOM 743 C C . LYS A 1 90 ? -6.196 7.635 37.156 1.00 80.38 90 LYS A C 1
ATOM 745 O O . LYS A 1 90 ? -6.290 8.232 38.214 1.00 80.38 90 LYS A O 1
ATOM 750 N N . SER A 1 91 ? -7.001 6.620 36.839 1.00 75.06 91 SER A N 1
ATOM 751 C CA . SER A 1 91 ? -7.987 6.071 37.784 1.00 75.06 91 SER A CA 1
ATOM 752 C C . SER A 1 91 ? -7.390 5.103 38.811 1.00 75.06 91 SER A C 1
ATOM 754 O O . SER A 1 91 ? -8.083 4.732 39.752 1.00 75.06 91 SER A O 1
ATOM 756 N N . HIS A 1 92 ? -6.144 4.662 38.614 1.00 62.81 92 HIS A N 1
ATOM 757 C CA . HIS A 1 92 ? -5.420 3.760 39.518 1.00 62.81 92 HIS A CA 1
ATOM 758 C C . HIS A 1 92 ? -4.298 4.453 40.312 1.00 62.81 92 HIS A C 1
ATOM 760 O O . HIS A 1 92 ? -3.587 3.775 41.052 1.00 62.81 92 HIS A O 1
ATOM 766 N N . ALA A 1 93 ? -4.135 5.767 40.144 1.00 55.50 93 ALA A N 1
ATOM 767 C CA . ALA A 1 93 ? -3.218 6.616 40.903 1.00 55.50 93 ALA A CA 1
ATOM 768 C C . ALA A 1 93 ? -4.005 7.438 41.929 1.00 55.50 93 ALA A C 1
ATOM 770 O O . ALA A 1 93 ? -3.466 7.646 43.036 1.00 55.50 93 ALA A O 1
#

pLDDT: mean 94.46, std 6.34, range [55.5, 97.81]

Organism: NCBI:txid2126337

Radius of gyration: 19.62 Å; chains: 1; bounding box: 45×31×56 Å